Protein AF-A0A1F9HBV0-F1 (afdb_monomer)

Structure (mmCIF, N/CA/C/O backbone):
data_AF-A0A1F9HBV0-F1
#
_entry.id   AF-A0A1F9HBV0-F1
#
loop_
_atom_site.group_PDB
_atom_site.id
_atom_site.type_symbol
_atom_site.label_atom_id
_atom_site.label_alt_id
_atom_site.label_comp_id
_atom_site.label_asym_id
_atom_site.label_entity_id
_atom_site.label_seq_id
_atom_site.pdbx_PDB_ins_code
_atom_site.Cartn_x
_atom_site.Cartn_y
_atom_site.Cartn_z
_atom_site.occupancy
_atom_site.B_iso_or_equiv
_atom_site.auth_seq_id
_atom_site.auth_comp_id
_atom_site.auth_asym_id
_atom_site.auth_atom_id
_atom_site.pdbx_PDB_model_num
ATOM 1 N N . MET A 1 1 ? 11.557 25.079 -4.416 1.00 36.97 1 MET A N 1
ATOM 2 C CA . MET A 1 1 ? 11.574 23.833 -5.214 1.00 36.97 1 MET A CA 1
ATOM 3 C C . MET A 1 1 ? 11.071 22.705 -4.322 1.00 36.97 1 MET A C 1
ATOM 5 O O . MET A 1 1 ? 11.567 22.583 -3.211 1.00 36.97 1 MET A O 1
ATOM 9 N N . GLN A 1 2 ? 10.038 21.958 -4.723 1.00 42.91 2 GLN A N 1
ATOM 10 C CA . GLN A 1 2 ? 9.482 20.876 -3.899 1.00 42.91 2 GLN A CA 1
ATOM 11 C C . GLN A 1 2 ? 10.425 19.670 -3.944 1.00 42.91 2 GLN A C 1
ATOM 13 O O . GLN A 1 2 ? 10.535 19.003 -4.971 1.00 42.91 2 GLN A O 1
ATOM 18 N N . HIS A 1 3 ? 11.110 19.385 -2.839 1.00 44.81 3 HIS A N 1
ATOM 19 C CA . HIS A 1 3 ? 11.879 18.153 -2.704 1.00 44.81 3 HIS A CA 1
ATOM 20 C C . HIS A 1 3 ? 10.905 16.992 -2.474 1.00 44.81 3 HIS A C 1
ATOM 22 O O . HIS A 1 3 ? 10.507 16.690 -1.352 1.00 44.81 3 HIS A O 1
ATOM 28 N N . LYS A 1 4 ? 10.471 16.363 -3.571 1.00 47.94 4 LYS A N 1
ATOM 29 C CA . LYS A 1 4 ? 9.723 15.103 -3.547 1.00 47.94 4 LYS A CA 1
ATOM 30 C C . LYS A 1 4 ? 10.650 14.022 -2.988 1.00 47.94 4 LYS A C 1
ATOM 32 O O . LYS A 1 4 ? 11.556 13.570 -3.685 1.00 47.94 4 LYS A O 1
ATOM 37 N N . ILE A 1 5 ? 10.438 13.605 -1.741 1.00 56.03 5 ILE A N 1
ATOM 38 C CA . ILE A 1 5 ? 11.074 12.395 -1.210 1.00 56.03 5 ILE A CA 1
ATOM 39 C C . ILE A 1 5 ? 10.503 11.223 -2.010 1.00 56.03 5 ILE A C 1
ATOM 41 O O . ILE A 1 5 ? 9.334 10.857 -1.882 1.00 56.03 5 ILE A O 1
ATOM 45 N N . SER A 1 6 ? 11.324 10.706 -2.916 1.00 56.66 6 SER A N 1
ATOM 46 C CA . SER A 1 6 ? 11.013 9.560 -3.757 1.00 56.66 6 SER A CA 1
ATOM 47 C C . SER A 1 6 ? 11.450 8.302 -3.016 1.00 56.66 6 SER A C 1
ATOM 49 O O . SER A 1 6 ? 12.647 8.067 -2.849 1.00 56.66 6 SER A O 1
ATOM 51 N N . LEU A 1 7 ? 10.492 7.516 -2.521 1.00 62.94 7 LEU A N 1
ATOM 52 C CA . LEU A 1 7 ? 10.799 6.229 -1.911 1.00 62.94 7 LEU A CA 1
ATOM 53 C C . LEU A 1 7 ? 11.008 5.200 -3.023 1.00 62.94 7 LEU A C 1
ATOM 55 O O . LEU A 1 7 ? 10.084 4.869 -3.766 1.00 62.94 7 LEU A O 1
ATOM 59 N N . ARG A 1 8 ? 12.233 4.677 -3.118 1.00 65.00 8 ARG A N 1
ATOM 60 C CA . ARG A 1 8 ? 12.547 3.509 -3.942 1.00 65.00 8 ARG A CA 1
ATOM 61 C C . ARG A 1 8 ? 12.537 2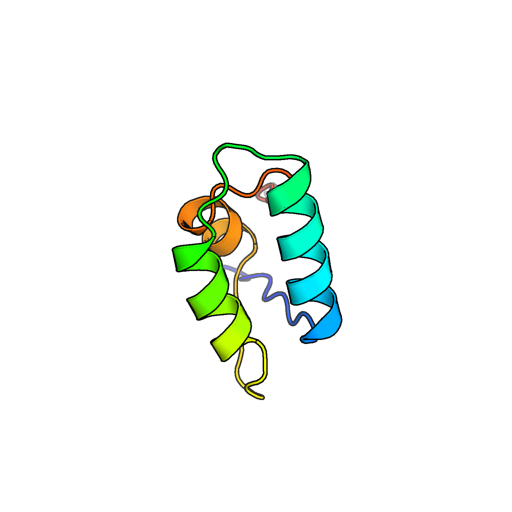.280 -3.043 1.00 65.00 8 ARG A C 1
ATOM 63 O O . ARG A 1 8 ? 13.542 1.957 -2.419 1.00 65.00 8 ARG A O 1
ATOM 70 N N . LEU A 1 9 ? 11.384 1.629 -2.945 1.00 64.56 9 LEU A N 1
ATOM 71 C CA . LEU A 1 9 ? 11.261 0.372 -2.215 1.00 64.56 9 LEU A CA 1
ATOM 72 C C . LEU A 1 9 ? 11.555 -0.800 -3.165 1.00 64.56 9 LEU A C 1
ATOM 74 O O . LEU A 1 9 ? 10.976 -0.846 -4.252 1.00 64.56 9 LEU A O 1
ATOM 78 N N . PRO A 1 10 ? 12.435 -1.746 -2.795 1.00 67.50 10 PRO A N 1
ATOM 79 C CA . PRO A 1 10 ? 12.598 -2.979 -3.554 1.00 67.50 10 PRO A CA 1
ATOM 80 C C . PRO A 1 10 ? 11.314 -3.823 -3.457 1.00 67.50 10 PRO A C 1
ATOM 82 O O . PRO A 1 10 ? 10.623 -3.795 -2.439 1.00 67.50 10 PRO A O 1
ATOM 85 N N . ARG A 1 11 ? 10.998 -4.603 -4.501 1.00 65.38 11 ARG A N 1
ATOM 86 C CA . ARG A 1 11 ? 9.808 -5.484 -4.569 1.00 65.38 11 ARG A CA 1
ATOM 87 C C . ARG A 1 11 ? 9.450 -6.247 -3.285 1.00 65.38 11 ARG A C 1
ATOM 89 O O . ARG A 1 11 ? 8.283 -6.172 -2.904 1.00 65.38 11 ARG A O 1
ATOM 96 N N . PRO A 1 12 ? 10.387 -6.919 -2.585 1.00 66.94 12 PRO A N 1
ATOM 97 C CA . PRO A 1 12 ? 10.056 -7.623 -1.344 1.00 66.94 12 PRO A CA 1
ATOM 98 C C . PRO A 1 12 ? 9.492 -6.705 -0.249 1.00 66.94 12 PRO A C 1
ATOM 100 O O . PRO A 1 12 ? 8.637 -7.129 0.520 1.00 66.94 12 PRO A O 1
ATOM 103 N N . SER A 1 13 ? 9.903 -5.434 -0.198 1.00 78.75 13 SER A N 1
ATOM 104 C CA . SER A 1 13 ? 9.372 -4.470 0.771 1.00 78.75 13 SER A CA 1
ATOM 105 C C . SER A 1 13 ? 7.935 -4.057 0.451 1.00 78.75 13 SER A C 1
ATOM 107 O O . SER A 1 13 ? 7.131 -3.920 1.365 1.00 78.75 13 SER A O 1
ATOM 109 N N . ILE A 1 14 ? 7.588 -3.890 -0.831 1.00 82.38 14 ILE A N 1
ATOM 110 C CA . ILE A 1 14 ? 6.217 -3.539 -1.246 1.00 82.38 14 ILE A CA 1
ATOM 111 C C . ILE A 1 14 ? 5.255 -4.707 -1.030 1.00 82.38 14 ILE A C 1
ATOM 113 O O . ILE A 1 14 ? 4.137 -4.502 -0.564 1.00 82.38 14 ILE A O 1
ATOM 117 N N . GLU A 1 15 ? 5.693 -5.930 -1.323 1.00 84.88 15 GLU A N 1
ATOM 118 C CA . GLU A 1 15 ? 4.889 -7.131 -1.088 1.00 84.88 15 GLU A CA 1
ATOM 119 C C . GLU A 1 15 ? 4.629 -7.359 0.402 1.00 84.88 15 GLU A C 1
ATOM 121 O O . GLU A 1 15 ? 3.492 -7.624 0.785 1.00 84.88 15 GLU A O 1
ATOM 126 N N . PHE A 1 16 ? 5.647 -7.175 1.247 1.00 87.69 16 PHE A N 1
ATOM 127 C CA . PHE A 1 16 ? 5.486 -7.269 2.696 1.00 87.69 16 PHE A CA 1
ATOM 128 C C . PHE A 1 16 ? 4.475 -6.247 3.236 1.00 87.69 16 PHE A C 1
ATOM 130 O O . PHE A 1 16 ? 3.585 -6.608 4.005 1.00 87.69 16 PHE A O 1
ATOM 137 N N . LEU A 1 17 ? 4.581 -4.986 2.802 1.00 87.06 17 LEU A N 1
ATOM 138 C CA . LEU A 1 17 ? 3.648 -3.931 3.203 1.00 87.06 17 LEU A CA 1
ATOM 139 C C . LEU A 1 17 ? 2.219 -4.247 2.749 1.00 87.06 17 LEU A C 1
ATOM 141 O O . LEU A 1 17 ? 1.297 -4.125 3.545 1.00 87.06 17 LEU A O 1
ATOM 145 N N . GLY A 1 18 ? 2.035 -4.726 1.516 1.00 88.75 18 GLY A N 1
ATOM 146 C CA . GLY A 1 18 ? 0.716 -5.123 1.019 1.00 88.75 18 GLY A CA 1
ATOM 147 C C . GLY A 1 18 ? 0.080 -6.261 1.820 1.00 88.75 18 GLY A C 1
ATOM 148 O O . GLY A 1 18 ? -1.105 -6.194 2.126 1.00 88.75 18 GLY A O 1
ATOM 149 N N . ILE A 1 19 ? 0.861 -7.272 2.215 1.00 92.31 19 ILE A N 1
ATOM 150 C CA . ILE A 1 19 ? 0.369 -8.372 3.062 1.00 92.31 19 ILE A CA 1
ATOM 151 C C . ILE A 1 19 ? -0.055 -7.846 4.435 1.00 92.31 19 ILE A C 1
ATOM 153 O O . ILE A 1 19 ? -1.122 -8.202 4.932 1.00 92.31 19 ILE A O 1
ATOM 157 N N . TRP A 1 20 ? 0.765 -6.992 5.051 1.00 93.44 20 TRP A N 1
ATOM 158 C CA . TRP A 1 20 ? 0.437 -6.421 6.354 1.00 93.44 20 TRP A CA 1
ATOM 159 C C . TRP A 1 20 ? -0.862 -5.608 6.300 1.00 93.44 20 TRP A C 1
ATOM 161 O O . TRP A 1 20 ? -1.714 -5.774 7.172 1.00 93.44 20 TRP A O 1
ATOM 171 N N . GLU A 1 21 ? -1.047 -4.790 5.262 1.00 93.06 21 GLU A N 1
ATOM 172 C CA . GLU A 1 21 ? -2.271 -4.006 5.065 1.00 93.06 21 GLU A CA 1
ATOM 173 C C . GLU A 1 21 ? -3.489 -4.908 4.854 1.00 93.06 21 GLU A C 1
ATOM 175 O O . GLU A 1 21 ? -4.495 -4.723 5.522 1.00 93.06 21 GLU A O 1
ATOM 180 N N . GLN A 1 22 ? -3.399 -5.948 4.021 1.00 91.38 22 GLN A N 1
ATOM 181 C CA . GLN A 1 22 ? -4.513 -6.884 3.815 1.00 91.38 22 GLN A CA 1
ATOM 182 C C . GLN A 1 22 ? -4.987 -7.561 5.110 1.00 91.38 22 GLN A C 1
ATOM 184 O O . GLN A 1 22 ? -6.164 -7.889 5.237 1.00 91.38 22 GLN A O 1
ATOM 189 N N . ILE A 1 23 ? -4.078 -7.780 6.063 1.00 93.94 23 ILE A N 1
ATOM 190 C CA . ILE A 1 23 ? -4.394 -8.408 7.350 1.00 93.94 23 ILE A CA 1
ATOM 191 C C . ILE A 1 23 ? -4.960 -7.390 8.350 1.00 93.94 23 ILE A C 1
ATOM 193 O O . ILE A 1 23 ? -5.862 -7.724 9.115 1.00 93.94 23 ILE A O 1
ATOM 197 N N . ASN A 1 24 ? -4.422 -6.167 8.380 1.00 93.44 24 ASN A N 1
ATOM 198 C CA . ASN A 1 24 ? -4.691 -5.195 9.448 1.00 93.44 24 ASN A CA 1
ATOM 199 C C . ASN A 1 24 ? -5.648 -4.063 9.041 1.0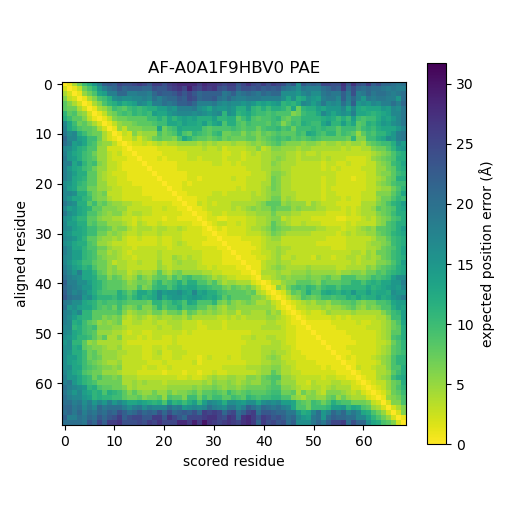0 93.44 24 ASN A C 1
ATOM 201 O O . ASN A 1 24 ? -6.095 -3.309 9.902 1.00 93.44 24 ASN A O 1
ATOM 205 N N . ASN A 1 25 ? -5.956 -3.929 7.753 1.00 93.50 25 ASN A N 1
ATOM 206 C CA . ASN A 1 25 ? -6.721 -2.826 7.194 1.00 93.50 25 ASN A CA 1
ATOM 207 C C . ASN A 1 25 ? -7.863 -3.355 6.304 1.00 93.50 25 ASN A C 1
ATOM 209 O O . ASN A 1 25 ? -7.644 -3.656 5.128 1.00 93.50 25 ASN A O 1
ATOM 213 N N . PRO A 1 26 ? -9.095 -3.464 6.836 1.00 91.00 26 PRO A N 1
ATOM 214 C CA . PRO A 1 26 ? -10.242 -3.963 6.076 1.00 91.00 26 PRO A CA 1
ATOM 215 C C . PRO A 1 26 ? -10.658 -3.039 4.919 1.00 91.00 26 PRO A C 1
ATOM 217 O O . PRO A 1 26 ? -11.307 -3.504 3.985 1.00 91.00 26 PRO A O 1
ATOM 220 N N . ASP A 1 27 ? -10.260 -1.763 4.948 1.00 92.44 27 ASP A N 1
ATOM 221 C CA . ASP A 1 27 ? -10.533 -0.778 3.893 1.00 92.44 27 ASP A CA 1
ATOM 222 C C . ASP A 1 27 ? -9.439 -0.739 2.808 1.00 92.44 27 ASP A C 1
ATOM 224 O O . ASP A 1 27 ? -9.476 0.102 1.902 1.00 92.44 27 ASP A O 1
ATOM 228 N N . PHE A 1 28 ? -8.450 -1.637 2.884 1.00 93.19 28 PHE A N 1
ATOM 229 C CA . PHE A 1 28 ? -7.332 -1.670 1.952 1.00 93.19 28 PHE A CA 1
ATOM 230 C C . PHE A 1 28 ? -7.774 -2.029 0.529 1.00 93.19 28 PHE A C 1
ATOM 232 O O . PHE A 1 28 ? -8.378 -3.072 0.263 1.00 93.19 28 PHE A O 1
ATOM 239 N N . LYS A 1 29 ? -7.392 -1.191 -0.436 1.00 90.69 29 LYS A N 1
ATOM 240 C CA . LYS A 1 29 ? -7.721 -1.392 -1.851 1.00 90.69 29 LYS A CA 1
ATOM 241 C C . LYS A 1 29 ? -6.700 -2.306 -2.528 1.00 90.69 29 LYS A C 1
ATOM 243 O O . LYS A 1 29 ? -5.792 -1.847 -3.220 1.00 90.69 29 LYS A O 1
ATOM 248 N N . GLY A 1 30 ? -6.892 -3.617 -2.371 1.00 85.81 30 GLY A N 1
ATOM 249 C CA . GLY A 1 30 ? -6.030 -4.650 -2.963 1.00 85.81 30 GLY A CA 1
ATOM 250 C C . GLY A 1 30 ? -5.877 -4.559 -4.491 1.00 85.81 30 GLY A C 1
ATOM 251 O O . GLY A 1 30 ? -4.786 -4.775 -5.007 1.00 85.81 30 GLY A O 1
ATOM 252 N N . VAL A 1 31 ? -6.933 -4.157 -5.208 1.00 88.69 31 VAL A N 1
ATOM 253 C CA . VAL A 1 31 ? -6.904 -4.003 -6.678 1.00 88.69 31 VAL A CA 1
ATOM 254 C C . VAL A 1 31 ? -5.943 -2.889 -7.114 1.00 88.69 31 VAL A C 1
ATOM 256 O O . VAL A 1 31 ? -5.157 -3.068 -8.041 1.00 88.69 31 VAL A O 1
ATOM 259 N N . GLU A 1 32 ? -5.961 -1.752 -6.415 1.00 87.50 32 GLU A N 1
ATOM 260 C CA . GLU A 1 32 ? -5.028 -0.644 -6.666 1.00 87.50 32 GLU A CA 1
ATOM 261 C C . GLU A 1 32 ? -3.597 -1.038 -6.274 1.00 87.50 32 GLU A C 1
ATOM 263 O O . GLU A 1 32 ? -2.627 -0.703 -6.958 1.00 87.50 32 GLU A O 1
ATOM 268 N N . PHE A 1 33 ? -3.458 -1.810 -5.192 1.00 88.69 33 PHE A N 1
ATOM 269 C CA . PHE A 1 33 ? -2.177 -2.360 -4.765 1.00 88.69 33 PHE A CA 1
ATOM 270 C C . PHE A 1 33 ? -1.529 -3.265 -5.822 1.00 88.69 33 PHE A C 1
ATOM 272 O O . PHE A 1 33 ? -0.323 -3.144 -6.052 1.00 88.69 33 PHE A O 1
ATOM 279 N N . ASP A 1 34 ? -2.293 -4.108 -6.520 1.00 86.50 34 ASP A N 1
ATOM 280 C CA . ASP A 1 34 ? -1.749 -4.991 -7.560 1.00 86.50 34 ASP A CA 1
ATOM 281 C C . ASP A 1 34 ? -1.085 -4.209 -8.706 1.00 86.50 34 ASP A C 1
ATOM 283 O O . ASP A 1 34 ? -0.023 -4.602 -9.203 1.00 86.50 3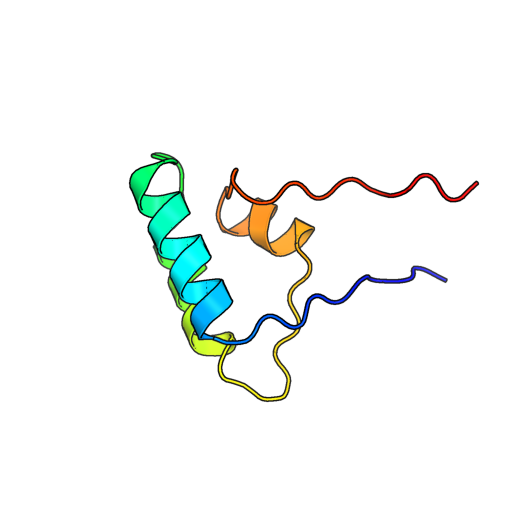4 ASP A O 1
ATOM 287 N N . ALA A 1 35 ? -1.631 -3.046 -9.076 1.00 85.62 35 ALA A N 1
ATOM 288 C CA . ALA A 1 35 ? -1.009 -2.159 -10.059 1.00 85.62 35 ALA A CA 1
ATOM 289 C C . ALA A 1 35 ? 0.356 -1.630 -9.577 1.00 85.62 35 ALA A C 1
ATOM 291 O O . ALA A 1 35 ? 1.330 -1.599 -10.344 1.00 85.62 35 ALA A O 1
ATOM 292 N N . PHE A 1 36 ? 0.469 -1.268 -8.293 1.00 83.25 36 PHE A N 1
ATOM 293 C CA . PHE A 1 36 ? 1.740 -0.850 -7.695 1.00 83.25 36 PHE A CA 1
ATOM 294 C C . PHE A 1 36 ? 2.730 -2.006 -7.579 1.00 83.25 36 PHE A C 1
ATOM 296 O O . PHE A 1 36 ? 3.902 -1.822 -7.902 1.00 83.25 36 PHE A O 1
ATOM 303 N N . LYS A 1 37 ? 2.273 -3.199 -7.192 1.00 83.06 37 LYS A N 1
ATOM 304 C CA . LYS A 1 37 ? 3.099 -4.409 -7.097 1.00 83.06 37 LYS A CA 1
ATOM 305 C C . LYS A 1 37 ? 3.714 -4.782 -8.447 1.00 83.06 37 LYS A C 1
ATOM 307 O O . LYS A 1 37 ? 4.920 -5.021 -8.522 1.00 83.06 37 LYS A O 1
ATOM 312 N N . ASN A 1 38 ? 2.917 -4.755 -9.515 1.00 84.00 38 ASN A N 1
ATOM 313 C CA . ASN A 1 38 ? 3.391 -5.007 -10.879 1.00 84.00 38 ASN A CA 1
ATOM 314 C C . ASN A 1 38 ? 4.417 -3.959 -11.334 1.00 84.00 38 ASN A C 1
ATOM 316 O O . ASN A 1 38 ? 5.381 -4.279 -12.030 1.00 84.00 38 ASN A O 1
ATOM 320 N N . SER A 1 39 ? 4.254 -2.714 -10.888 1.00 79.75 39 SER A N 1
ATOM 321 C CA . SER A 1 39 ? 5.150 -1.610 -11.234 1.00 79.75 39 SER A CA 1
ATOM 322 C C . SER A 1 39 ? 6.441 -1.593 -10.402 1.00 79.75 39 SER A C 1
ATOM 324 O O . SER A 1 39 ? 7.479 -1.169 -10.907 1.00 79.75 39 SER A O 1
ATOM 326 N N . ALA A 1 40 ? 6.413 -2.100 -9.164 1.00 73.94 40 ALA A N 1
ATOM 327 C CA . ALA A 1 40 ? 7.520 -2.104 -8.198 1.00 73.94 40 ALA A CA 1
ATOM 328 C C . ALA A 1 40 ? 8.790 -2.829 -8.677 1.00 73.94 40 ALA A C 1
ATOM 330 O O . ALA A 1 40 ? 9.869 -2.642 -8.117 1.00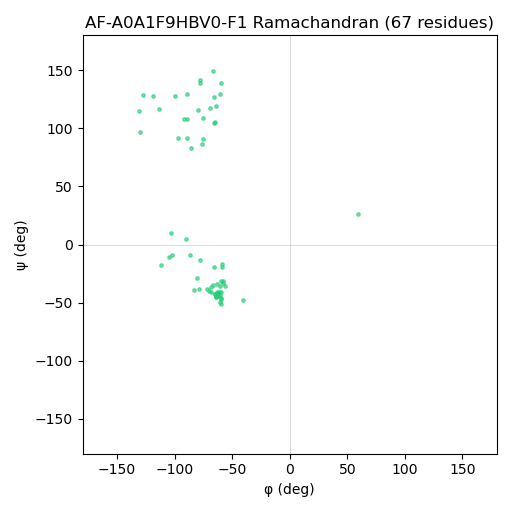 73.94 40 ALA A O 1
ATOM 331 N N . GLY A 1 41 ? 8.666 -3.690 -9.690 1.00 66.06 41 GLY A N 1
ATOM 332 C CA . GLY A 1 41 ? 9.775 -4.441 -10.285 1.00 66.06 41 GLY A CA 1
ATOM 333 C C . GLY A 1 41 ? 10.520 -3.697 -11.384 1.00 66.06 41 GLY A C 1
ATOM 334 O O . GLY A 1 41 ? 11.568 -4.167 -11.819 1.00 66.06 41 GLY A O 1
ATOM 335 N N . SER A 1 42 ? 10.001 -2.553 -11.831 1.00 70.62 42 SER A N 1
ATOM 336 C CA . SER A 1 42 ? 10.657 -1.742 -12.848 1.00 70.62 42 SER A CA 1
ATOM 337 C C . SER A 1 42 ? 11.802 -0.928 -12.246 1.00 70.62 42 SER A C 1
ATOM 339 O O . SER A 1 42 ? 11.665 -0.315 -11.185 1.00 70.62 42 SER A O 1
ATOM 341 N N . ASN A 1 43 ? 12.923 -0.836 -12.969 1.00 63.75 43 ASN A N 1
ATOM 342 C CA . ASN A 1 43 ? 14.068 -0.004 -12.583 1.00 63.75 43 ASN A CA 1
ATOM 343 C C . ASN A 1 43 ? 13.722 1.491 -12.431 1.00 63.75 43 ASN A C 1
ATOM 345 O O . ASN A 1 43 ? 14.481 2.220 -11.795 1.00 63.75 43 ASN A O 1
ATOM 349 N N . SER A 1 44 ? 12.579 1.932 -12.966 1.00 66.44 44 SER A N 1
ATOM 350 C CA . SER A 1 44 ? 12.075 3.306 -12.894 1.00 66.44 44 SER A CA 1
ATOM 351 C C . SER A 1 44 ? 10.948 3.512 -11.8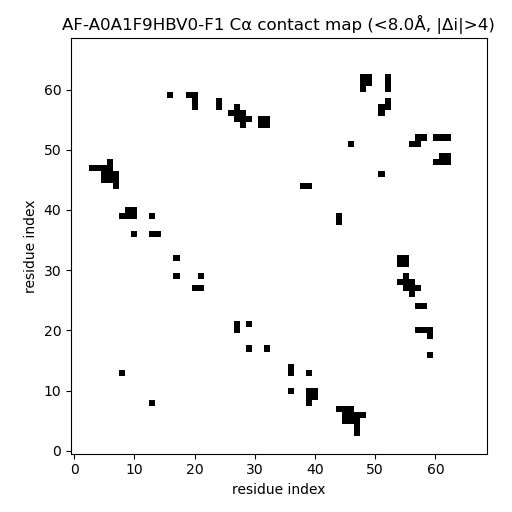74 1.00 66.44 44 SER A C 1
ATOM 353 O O . SER A 1 44 ? 10.300 4.560 -11.900 1.00 66.44 44 SER A O 1
ATOM 355 N N . PHE A 1 45 ? 10.649 2.533 -11.014 1.00 71.12 45 PHE A N 1
ATOM 356 C CA . PHE A 1 45 ? 9.527 2.668 -10.092 1.00 71.12 45 PHE A CA 1
ATOM 357 C C . PHE A 1 45 ? 9.795 3.730 -9.024 1.00 71.12 45 PHE A C 1
ATOM 359 O O . PHE A 1 45 ? 10.702 3.609 -8.199 1.00 71.12 45 PHE A O 1
ATOM 366 N N . VAL A 1 46 ? 8.966 4.770 -9.050 1.00 70.62 46 VAL A N 1
ATOM 367 C CA . VAL A 1 46 ? 8.963 5.870 -8.093 1.00 70.62 46 VAL A CA 1
ATOM 368 C C . VAL A 1 46 ? 7.532 6.074 -7.623 1.00 70.62 46 VAL A C 1
ATOM 370 O O . VAL A 1 46 ? 6.667 6.482 -8.401 1.00 70.62 46 VAL A O 1
ATOM 373 N N . LEU A 1 47 ? 7.286 5.824 -6.339 1.00 79.25 47 LEU A N 1
ATOM 374 C CA . LEU A 1 47 ? 6.000 6.086 -5.705 1.00 79.25 47 LEU A CA 1
ATOM 375 C C . LEU A 1 47 ? 6.212 6.932 -4.452 1.00 79.25 47 LEU A C 1
ATOM 377 O O . LEU A 1 47 ? 7.039 6.610 -3.601 1.00 79.25 47 LEU A O 1
ATOM 381 N N . SER A 1 48 ? 5.471 8.037 -4.336 1.00 84.94 48 SER A N 1
ATOM 382 C CA . SER A 1 48 ? 5.474 8.806 -3.095 1.00 84.94 48 SER A CA 1
ATOM 383 C C . SER A 1 48 ? 4.600 8.105 -2.051 1.00 84.94 48 SER A C 1
ATOM 385 O O . SER A 1 48 ? 3.518 7.623 -2.394 1.00 84.94 48 SER A O 1
ATOM 387 N N . PRO A 1 49 ? 5.008 8.094 -0.772 1.00 83.06 49 PRO A N 1
ATOM 388 C CA . PRO A 1 49 ? 4.215 7.481 0.293 1.00 83.06 49 PRO A CA 1
ATOM 389 C C . PRO A 1 49 ? 2.816 8.101 0.407 1.00 83.06 49 PRO A C 1
ATOM 391 O O . PRO A 1 49 ? 1.854 7.390 0.658 1.00 83.06 49 PRO A O 1
ATOM 394 N N . GLN A 1 50 ? 2.666 9.397 0.124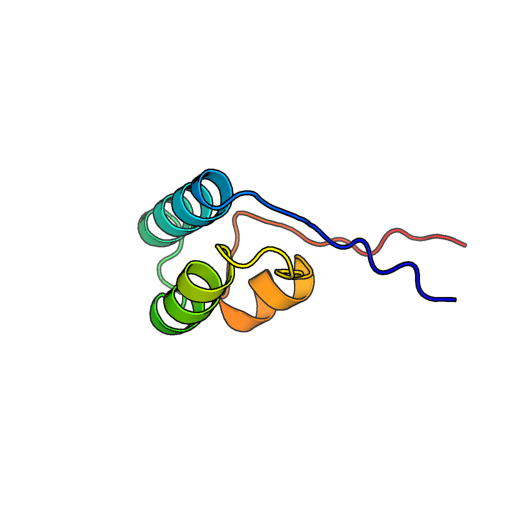 1.00 85.56 50 GLN A N 1
ATOM 395 C CA . GLN A 1 50 ? 1.350 10.036 0.064 1.00 85.56 50 GLN A CA 1
ATOM 396 C C . GLN A 1 50 ? 0.451 9.436 -1.033 1.00 85.56 50 GLN A C 1
ATOM 398 O O . GLN A 1 50 ? -0.700 9.113 -0.765 1.00 85.56 50 GLN A O 1
ATOM 403 N N . LYS A 1 51 ? 0.986 9.209 -2.243 1.00 87.19 51 LYS A N 1
ATOM 404 C CA . LYS A 1 51 ? 0.219 8.609 -3.346 1.00 87.19 51 LYS A CA 1
ATOM 405 C C . LYS A 1 51 ? -0.150 7.155 -3.048 1.00 87.19 51 LYS A C 1
ATOM 407 O O . LYS A 1 51 ? -1.226 6.713 -3.428 1.00 87.19 51 LYS A O 1
ATOM 412 N N . TRP A 1 52 ? 0.730 6.424 -2.363 1.00 87.75 52 TRP A N 1
ATOM 413 C CA . TRP A 1 52 ? 0.437 5.080 -1.867 1.00 87.75 52 TRP A CA 1
ATOM 414 C C . TRP A 1 52 ? -0.755 5.083 -0.902 1.00 87.75 52 TRP A C 1
ATOM 416 O O . TRP A 1 52 ? -1.700 4.327 -1.115 1.00 87.75 52 TRP A O 1
ATOM 426 N N . ILE A 1 53 ? -0.739 5.959 0.109 1.00 89.56 53 ILE A N 1
ATOM 427 C CA . ILE A 1 53 ? -1.815 6.081 1.106 1.00 89.56 53 ILE A CA 1
ATOM 428 C C . ILE A 1 53 ? -3.137 6.450 0.424 1.00 89.56 53 ILE A C 1
ATOM 430 O O . ILE A 1 53 ? -4.138 5.775 0.630 1.00 89.56 53 ILE A O 1
ATOM 434 N N . GLU A 1 54 ? -3.135 7.469 -0.437 1.00 89.75 54 GLU A N 1
ATOM 435 C CA . GLU A 1 54 ? -4.341 7.938 -1.134 1.00 89.75 54 GLU A CA 1
ATOM 436 C C . GLU A 1 5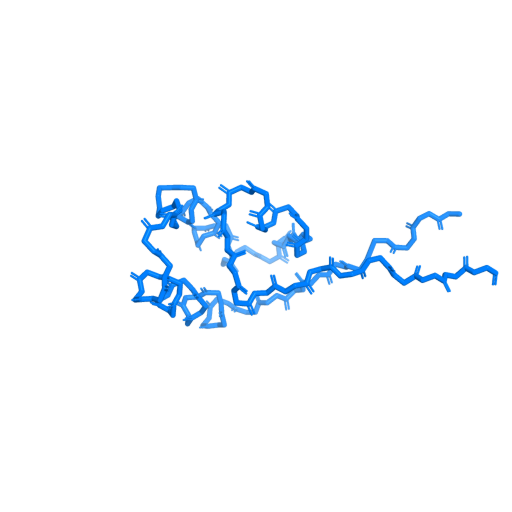4 ? -4.947 6.864 -2.052 1.00 89.75 54 GLU A C 1
ATOM 438 O O . GLU A 1 54 ? -6.164 6.690 -2.083 1.00 89.75 54 GLU A O 1
ATOM 443 N N . ALA A 1 55 ? -4.115 6.119 -2.787 1.00 89.75 55 ALA A N 1
ATOM 444 C CA . ALA A 1 55 ? -4.592 5.122 -3.741 1.00 89.75 55 ALA A CA 1
ATOM 445 C C . ALA A 1 55 ? -5.020 3.805 -3.076 1.00 89.75 55 ALA A C 1
ATOM 447 O O . ALA A 1 55 ? -6.009 3.205 -3.490 1.00 89.75 55 ALA A O 1
ATOM 448 N N . THR A 1 56 ? -4.297 3.353 -2.046 1.00 90.56 56 THR A N 1
ATOM 449 C CA . THR A 1 56 ? -4.521 2.032 -1.428 1.00 90.56 56 THR A CA 1
ATOM 450 C C . THR A 1 56 ? -5.283 2.079 -0.105 1.00 90.56 56 THR A C 1
ATOM 452 O O . THR A 1 56 ? -5.670 1.029 0.396 1.00 90.56 56 THR A O 1
ATOM 455 N N . HIS A 1 57 ? -5.515 3.273 0.451 1.00 91.50 57 HIS A N 1
ATOM 456 C CA . HIS A 1 57 ? -6.022 3.486 1.814 1.00 91.50 57 HIS A CA 1
ATOM 457 C C . HIS A 1 57 ? -5.117 2.883 2.900 1.00 91.50 57 HIS A C 1
ATOM 459 O O . HIS A 1 57 ? -5.582 2.549 3.984 1.00 91.50 57 HIS A O 1
ATOM 465 N N . ALA A 1 58 ? -3.822 2.743 2.616 1.00 90.44 58 ALA A N 1
ATOM 466 C CA . ALA A 1 58 ? -2.860 2.175 3.549 1.00 90.44 58 ALA A CA 1
ATOM 467 C C . ALA A 1 58 ? -2.768 2.956 4.870 1.00 90.44 58 ALA A C 1
ATOM 469 O O . ALA A 1 58 ? -2.709 4.188 4.868 1.00 90.44 58 ALA A O 1
ATOM 470 N N . ILE A 1 59 ? -2.675 2.226 5.984 1.00 92.38 59 ILE A N 1
ATOM 471 C CA . ILE A 1 59 ? -2.549 2.784 7.344 1.00 92.38 59 ILE A CA 1
ATOM 472 C C . ILE A 1 59 ? -1.175 2.521 7.979 1.00 92.38 59 ILE A C 1
ATOM 474 O O . ILE A 1 59 ? -0.792 3.191 8.936 1.00 92.38 59 ILE A O 1
ATOM 478 N N . GLY A 1 60 ? -0.413 1.567 7.448 1.00 86.00 60 GLY A N 1
ATOM 479 C CA . GLY A 1 60 ? 0.907 1.154 7.925 1.00 86.00 6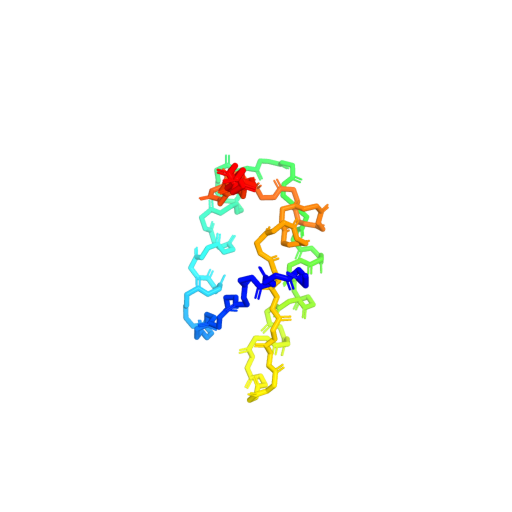0 GLY A CA 1
ATOM 480 C C . GLY A 1 60 ? 2.033 2.100 7.517 1.00 86.00 60 GLY A C 1
ATOM 481 O O . GLY A 1 60 ? 3.126 2.045 8.080 1.00 86.00 60 GLY A O 1
ATOM 482 N N . ILE A 1 61 ? 1.775 3.010 6.573 1.00 83.50 61 ILE A N 1
ATOM 483 C CA . ILE A 1 61 ? 2.685 4.098 6.205 1.00 83.50 61 ILE A CA 1
ATOM 484 C C . ILE A 1 61 ? 1.987 5.421 6.482 1.00 83.50 61 ILE A C 1
ATOM 486 O O . ILE A 1 61 ? 0.898 5.671 5.979 1.00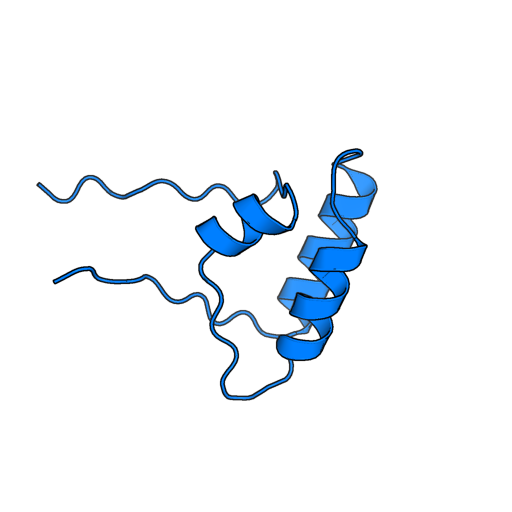 83.50 61 ILE A O 1
ATOM 490 N N . ILE A 1 62 ? 2.646 6.309 7.224 1.00 79.62 62 ILE A N 1
ATOM 491 C CA . ILE A 1 62 ? 2.144 7.660 7.481 1.00 79.62 62 ILE A CA 1
ATOM 492 C C . ILE A 1 62 ? 3.074 8.657 6.796 1.00 79.62 62 ILE A C 1
ATOM 494 O O . ILE A 1 62 ? 4.249 8.777 7.146 1.00 79.62 62 ILE A O 1
ATOM 498 N N . SER A 1 63 ? 2.545 9.403 5.827 1.00 79.31 63 SER A N 1
ATOM 499 C CA . SER A 1 63 ? 3.261 10.517 5.207 1.00 79.31 63 SER A CA 1
ATOM 500 C C . SER A 1 63 ? 2.927 11.804 5.957 1.00 79.31 63 SER A C 1
ATOM 502 O O . SER A 1 63 ? 1.816 12.316 5.865 1.00 79.31 63 SER A O 1
ATOM 504 N N . LYS A 1 64 ? 3.888 12.328 6.722 1.00 75.88 64 LYS A N 1
ATOM 505 C CA . LYS A 1 64 ? 3.801 13.679 7.291 1.00 75.88 64 LYS A CA 1
ATOM 506 C C . LYS A 1 64 ? 4.628 14.624 6.431 1.00 75.88 64 LYS A C 1
ATOM 508 O O . LYS A 1 64 ? 5.804 14.361 6.183 1.00 75.88 64 LYS A O 1
ATOM 513 N N . SER A 1 65 ? 4.034 15.733 5.999 1.00 66.31 65 SER A N 1
ATOM 514 C CA . SER A 1 65 ? 4.792 16.827 5.395 1.00 66.31 65 SER A CA 1
ATOM 515 C C . SER A 1 65 ? 5.741 17.406 6.446 1.00 66.31 65 SER A C 1
ATOM 517 O O . SER A 1 65 ? 5.289 17.895 7.483 1.00 66.31 65 SER A O 1
ATOM 519 N N . GLY A 1 66 ? 7.049 17.349 6.198 1.00 66.44 66 GLY A N 1
ATOM 520 C CA . GLY A 1 66 ? 8.018 18.071 7.017 1.00 66.44 66 GLY A CA 1
ATOM 521 C C . GLY A 1 66 ? 7.737 19.571 6.946 1.00 66.44 66 GLY A C 1
ATOM 522 O O . GLY A 1 66 ? 7.589 20.128 5.859 1.00 66.44 66 GLY A O 1
ATOM 523 N N . ARG A 1 67 ? 7.648 20.231 8.103 1.00 52.78 67 ARG A N 1
ATOM 524 C CA . ARG A 1 67 ? 7.597 21.693 8.196 1.00 52.78 67 ARG A CA 1
ATOM 525 C C . ARG A 1 67 ? 9.023 22.201 7.966 1.00 52.78 67 ARG A C 1
ATOM 527 O O . ARG A 1 67 ? 9.802 22.317 8.903 1.00 52.78 67 ARG A O 1
ATOM 534 N N . HIS A 1 68 ? 9.394 22.400 6.707 1.00 50.59 68 HIS A N 1
ATOM 535 C CA . HIS A 1 68 ? 10.545 23.229 6.358 1.00 50.59 68 HIS A CA 1
ATOM 536 C C . HIS A 1 68 ? 10.032 24.660 6.199 1.00 50.59 68 HIS A C 1
ATOM 538 O O . HIS A 1 68 ? 9.502 25.021 5.149 1.00 50.59 68 HIS A O 1
ATOM 544 N N . SER A 1 69 ? 10.089 25.404 7.304 1.00 44.91 69 SER A N 1
ATOM 545 C CA . SER A 1 69 ? 10.091 26.870 7.333 1.00 44.91 69 SER A CA 1
ATOM 546 C C . SER A 1 69 ? 11.501 27.383 7.102 1.00 44.91 69 SER A C 1
ATOM 548 O O . SER A 1 69 ? 12.405 26.777 7.724 1.00 44.91 69 SER A O 1
#

Mean predicted aligned error: 7.63 Å

Solvent-accessible surface area (backbone atoms only — not comparable to full-atom values): 4344 Å² total; per-residue (Å²): 132,88,81,74,72,67,48,74,61,56,50,73,58,54,54,51,52,51,52,52,35,66,76,76,33,94,75,41,35,62,75,54,42,50,58,49,58,69,42,35,73,44,99,80,46,70,51,40,62,57,59,48,25,72,61,21,54,46,78,92,59,83,72,73,83,78,86,82,124

pLDDT: mean 77.8, std 14.78, range [36.97, 93.94]

Sequence (69 aa):
MQHKISLRLPRPSIEFLGIWEQINNPDFKGVEFDAFKNSAGSNSFVLSPQKWIEATHAIGIISKSGRHS

Secondary structure (DSSP, 8-state):
------B---HHHHHHHHHHHHHH-TT--HHHHHHHHHHTTSTT--B-HHHHHHHH--SS---PPP---

Foldseek 3Di:
DDPQPWDLDALVRLVVQLVVCVVPPPQFDVVLSVVLSVQSHDPPDTDGLVNVCVRGVRDVDDDDDDPPD

Radius of gyration: 12.5 Å; Cα contacts (8 Å, |Δi|>4): 61; chains: 1; bounding box: 25×35×22 Å